Protein AF-A0A1I6KLR8-F1 (afdb_monomer_lite)

Radius of gyration: 12.79 Å; chains: 1; bounding box: 27×23×36 Å

pLDDT: mean 78.73, std 5.99, range [57.31, 88.62]

Structure (mmCIF, N/CA/C/O backbone):
data_AF-A0A1I6KLR8-F1
#
_entry.id   AF-A0A1I6KLR8-F1
#
loop_
_atom_site.group_PDB
_atom_site.id
_atom_site.type_symbol
_atom_site.label_atom_id
_atom_site.label_alt_id
_atom_site.label_comp_id
_atom_site.label_asym_id
_atom_site.label_entity_id
_atom_site.label_seq_id
_atom_site.pdbx_PDB_ins_code
_atom_site.Cartn_x
_atom_site.Cartn_y
_atom_site.Cartn_z
_atom_site.occupancy
_atom_site.B_iso_or_equiv
_atom_site.auth_seq_id
_atom_site.auth_comp_id
_atom_site.auth_asym_id
_atom_site.auth_atom_id
_atom_site.pdbx_PDB_model_num
ATOM 1 N N . MET A 1 1 ? 9.088 12.065 -23.120 1.00 59.84 1 MET A N 1
ATOM 2 C CA . MET A 1 1 ? 8.927 10.597 -23.209 1.00 59.84 1 MET A CA 1
ATOM 3 C C . MET A 1 1 ? 9.163 10.060 -21.807 1.00 59.84 1 MET A C 1
ATOM 5 O O . MET A 1 1 ? 10.253 10.260 -21.297 1.00 59.84 1 MET A O 1
ATOM 9 N N . VAL A 1 2 ? 8.143 9.530 -21.130 1.00 74.06 2 VAL A N 1
ATOM 10 C CA . VAL A 1 2 ? 8.310 8.966 -19.777 1.00 74.06 2 VAL A CA 1
ATOM 11 C C . VAL A 1 2 ? 8.918 7.570 -19.899 1.00 74.06 2 VAL A C 1
ATOM 13 O O . VAL A 1 2 ? 8.440 6.764 -20.699 1.00 74.06 2 VAL A O 1
ATOM 16 N N . SER A 1 3 ? 9.968 7.297 -19.125 1.00 82.62 3 SER A N 1
ATOM 17 C CA . SER A 1 3 ? 10.634 5.994 -19.079 1.00 82.62 3 SER A CA 1
ATOM 18 C C . SER A 1 3 ? 9.673 4.905 -18.592 1.00 82.62 3 SER A C 1
ATOM 20 O O . SER A 1 3 ? 8.785 5.166 -17.773 1.00 82.62 3 SER A O 1
ATOM 22 N N . ARG A 1 4 ? 9.843 3.668 -19.079 1.00 83.44 4 ARG A N 1
ATOM 23 C CA . ARG A 1 4 ? 9.022 2.514 -18.659 1.00 83.44 4 ARG A CA 1
ATOM 24 C C . ARG A 1 4 ? 9.028 2.320 -17.141 1.00 83.44 4 ARG A C 1
ATOM 26 O O . ARG A 1 4 ? 7.975 2.031 -16.571 1.00 83.44 4 ARG A O 1
ATOM 33 N N . ASP A 1 5 ? 10.167 2.558 -16.502 1.00 79.25 5 ASP A N 1
ATOM 34 C CA . ASP A 1 5 ? 10.312 2.425 -15.052 1.00 79.25 5 ASP A CA 1
ATOM 35 C C . ASP A 1 5 ?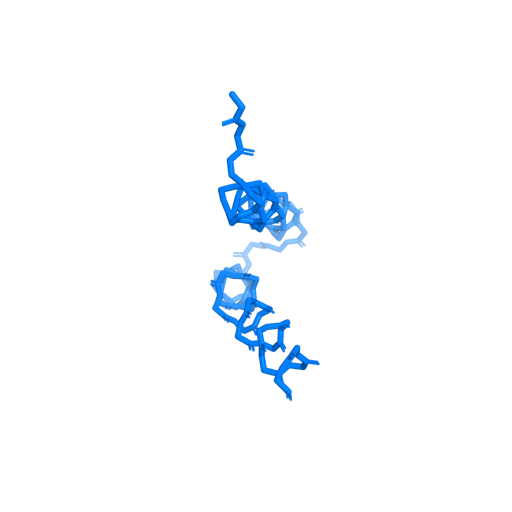 9.493 3.483 -14.318 1.00 79.25 5 ASP A C 1
ATOM 37 O O . ASP A 1 5 ? 8.665 3.150 -13.478 1.00 79.25 5 ASP A O 1
ATOM 41 N N . THR A 1 6 ? 9.594 4.749 -14.733 1.00 85.81 6 THR A N 1
ATOM 42 C CA . THR A 1 6 ? 8.786 5.845 -14.179 1.00 85.81 6 THR A CA 1
ATOM 43 C C . THR A 1 6 ? 7.288 5.575 -14.316 1.00 85.81 6 THR A C 1
ATOM 45 O O . THR A 1 6 ? 6.523 5.850 -13.394 1.00 85.81 6 THR A O 1
ATOM 48 N N . LYS A 1 7 ? 6.854 4.995 -15.442 1.00 81.75 7 LYS A N 1
ATOM 49 C CA . LYS A 1 7 ? 5.446 4.632 -15.655 1.00 81.75 7 LYS A CA 1
ATOM 50 C C . LYS A 1 7 ? 4.984 3.525 -14.702 1.00 81.75 7 LYS A C 1
ATOM 52 O O . LYS A 1 7 ? 3.849 3.557 -14.236 1.00 81.75 7 LYS A O 1
ATOM 57 N N . THR A 1 8 ? 5.864 2.573 -14.410 1.00 83.44 8 THR A N 1
ATOM 58 C CA . THR A 1 8 ? 5.585 1.439 -13.520 1.00 83.44 8 THR A CA 1
ATOM 59 C C . THR A 1 8 ? 5.542 1.889 -12.062 1.00 83.44 8 THR A C 1
ATOM 61 O O . THR A 1 8 ? 4.574 1.601 -11.362 1.00 83.44 8 THR A O 1
ATOM 64 N N . THR A 1 9 ? 6.516 2.690 -11.624 1.00 83.88 9 THR A N 1
ATOM 65 C CA . THR A 1 9 ? 6.516 3.293 -10.285 1.00 83.88 9 THR A CA 1
ATOM 66 C C . THR A 1 9 ? 5.279 4.158 -10.070 1.00 83.88 9 THR A C 1
ATOM 68 O O . THR A 1 9 ? 4.609 4.022 -9.051 1.00 83.88 9 THR A O 1
ATOM 71 N N . ALA A 1 10 ? 4.914 4.996 -11.046 1.00 86.06 10 ALA A N 1
ATOM 72 C CA . ALA A 1 10 ? 3.708 5.815 -10.957 1.00 86.06 10 ALA A CA 1
ATOM 73 C C . ALA A 1 10 ? 2.434 4.964 -10.812 1.00 86.06 10 ALA A C 1
ATOM 75 O O . ALA A 1 10 ? 1.560 5.311 -10.022 1.00 86.06 10 ALA A O 1
ATOM 76 N N . ALA A 1 11 ? 2.339 3.831 -11.518 1.00 84.62 11 ALA A N 1
ATOM 77 C CA . ALA A 1 11 ? 1.207 2.918 -11.387 1.00 84.62 11 ALA A CA 1
ATOM 78 C C . ALA A 1 11 ? 1.108 2.318 -9.975 1.00 84.62 11 ALA A C 1
ATOM 80 O O . ALA A 1 11 ? 0.019 2.298 -9.405 1.00 84.62 11 ALA A O 1
ATOM 81 N N . PHE A 1 12 ? 2.228 1.895 -9.381 1.00 82.38 12 PHE A N 1
ATOM 82 C CA . PHE A 1 12 ? 2.239 1.389 -8.004 1.00 82.38 12 PHE A CA 1
ATOM 83 C C . PHE A 1 12 ? 1.896 2.461 -6.975 1.00 82.38 12 PHE A C 1
ATOM 85 O O . PHE A 1 12 ? 1.150 2.184 -6.041 1.00 82.38 12 PHE A O 1
ATOM 92 N N . VAL A 1 13 ? 2.373 3.692 -7.166 1.00 84.62 13 VAL A N 1
ATOM 93 C CA . VAL A 1 13 ? 2.013 4.821 -6.298 1.00 84.62 13 VAL A CA 1
ATOM 94 C C . VAL A 1 13 ? 0.508 5.083 -6.350 1.00 84.62 13 VAL A C 1
ATOM 96 O O . VAL A 1 13 ? -0.130 5.195 -5.307 1.00 84.62 13 VAL A O 1
ATOM 99 N N . VAL A 1 14 ? -0.086 5.121 -7.547 1.00 88.62 14 VAL A N 1
ATOM 100 C CA . VAL A 1 14 ? -1.541 5.286 -7.702 1.00 88.62 14 VAL A CA 1
ATOM 101 C C . VAL A 1 14 ? -2.297 4.135 -7.035 1.00 88.62 14 VAL A C 1
ATOM 103 O O . VAL A 1 14 ? -3.264 4.376 -6.313 1.00 88.62 14 VAL A O 1
ATOM 106 N N . LEU A 1 15 ? -1.840 2.894 -7.221 1.00 82.25 15 LEU A N 1
ATOM 107 C CA . LEU A 1 15 ? -2.438 1.714 -6.597 1.00 82.25 15 LEU A CA 1
ATOM 108 C C . LEU A 1 15 ? -2.392 1.794 -5.060 1.00 82.25 15 LEU A C 1
ATOM 110 O O . LEU A 1 15 ? -3.391 1.512 -4.401 1.00 82.25 15 LEU A O 1
ATOM 114 N N . ALA A 1 16 ? -1.260 2.226 -4.498 1.00 81.06 16 ALA A N 1
ATOM 115 C CA . ALA A 1 16 ? -1.076 2.416 -3.061 1.00 81.06 16 ALA A CA 1
ATOM 116 C C . ALA A 1 16 ? -2.041 3.458 -2.489 1.00 81.06 16 ALA A C 1
ATOM 118 O O . ALA A 1 16 ? -2.680 3.203 -1.471 1.00 81.06 16 ALA A O 1
ATOM 119 N N . VAL A 1 17 ? -2.209 4.594 -3.171 1.00 85.31 17 VAL A N 1
ATOM 120 C CA . VAL A 1 17 ? -3.142 5.647 -2.745 1.00 85.31 17 VAL A CA 1
ATOM 121 C C . VAL A 1 17 ? -4.590 5.152 -2.768 1.00 85.31 17 VAL A C 1
ATOM 123 O O . VAL A 1 17 ? -5.322 5.367 -1.804 1.00 85.31 17 VAL A O 1
ATOM 126 N N . ILE A 1 18 ? -5.007 4.456 -3.831 1.00 85.50 18 ILE A N 1
ATOM 127 C CA . ILE A 1 18 ? -6.370 3.909 -3.938 1.00 85.50 18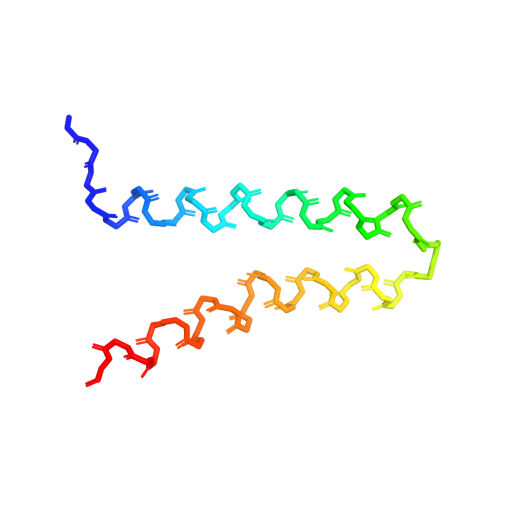 ILE A CA 1
ATOM 128 C C . ILE A 1 18 ? -6.641 2.913 -2.807 1.00 85.50 18 ILE A C 1
ATOM 130 O O . ILE A 1 18 ? -7.689 2.978 -2.165 1.00 85.50 18 ILE A O 1
ATOM 134 N N . LEU A 1 19 ? -5.695 2.009 -2.546 1.00 78.50 19 LEU A N 1
ATOM 135 C CA . LEU A 1 19 ? -5.852 0.986 -1.517 1.00 78.50 19 LEU A CA 1
ATOM 136 C C . LEU A 1 19 ? -5.816 1.567 -0.101 1.00 78.50 19 LEU A C 1
ATOM 138 O O . LEU A 1 19 ? -6.571 1.101 0.746 1.00 78.50 19 LEU A O 1
ATOM 142 N N . TRP A 1 20 ? -5.033 2.620 0.144 1.00 77.94 20 TRP A N 1
ATOM 143 C CA . TRP A 1 20 ? -5.077 3.363 1.405 1.00 77.94 20 TRP A CA 1
ATOM 144 C C . TRP A 1 20 ? -6.456 3.974 1.662 1.00 77.94 20 TRP A C 1
ATOM 146 O O . TRP A 1 20 ? -7.037 3.762 2.725 1.00 77.94 20 TRP A O 1
ATOM 156 N N . ILE A 1 21 ? -7.012 4.678 0.671 1.00 80.00 21 ILE A N 1
ATOM 157 C CA . ILE A 1 21 ? -8.340 5.290 0.790 1.00 80.00 21 ILE A CA 1
ATOM 158 C C . ILE A 1 21 ? -9.394 4.204 1.026 1.00 80.00 21 ILE A C 1
ATOM 160 O O . ILE A 1 21 ? -10.191 4.325 1.952 1.00 80.00 21 ILE A O 1
ATOM 164 N N . ALA A 1 22 ? -9.364 3.118 0.250 1.00 74.62 22 ALA A N 1
ATOM 165 C CA . ALA A 1 22 ? -10.285 1.998 0.422 1.00 74.62 22 ALA A CA 1
ATOM 166 C C . ALA A 1 22 ? -10.163 1.343 1.811 1.00 74.62 22 ALA A C 1
ATOM 168 O O . ALA A 1 22 ? -11.172 1.029 2.431 1.00 74.62 22 ALA A O 1
ATOM 169 N N . ALA A 1 23 ? -8.951 1.170 2.341 1.00 74.31 23 ALA A N 1
ATOM 170 C CA . ALA A 1 23 ? -8.762 0.634 3.686 1.00 74.31 23 ALA A CA 1
ATOM 171 C C . ALA A 1 23 ? -9.315 1.585 4.756 1.00 74.31 23 ALA A C 1
ATOM 173 O O . ALA A 1 23 ? -10.011 1.136 5.663 1.00 74.31 23 ALA A O 1
ATOM 174 N N . SER A 1 24 ? -9.076 2.893 4.615 1.00 76.31 24 SER A N 1
ATOM 175 C CA . SER A 1 24 ? -9.579 3.898 5.558 1.00 76.31 24 SER A CA 1
ATOM 176 C C . SER A 1 24 ? -11.103 4.037 5.569 1.00 76.31 24 SER A C 1
ATOM 178 O O . SER A 1 24 ? -11.662 4.431 6.583 1.00 76.31 24 SER A O 1
ATOM 180 N N . THR A 1 25 ? -11.792 3.704 4.471 1.00 75.94 25 THR A N 1
ATOM 181 C CA . THR A 1 25 ? -13.263 3.751 4.410 1.00 75.94 25 THR A CA 1
ATOM 182 C C . THR A 1 25 ? -13.922 2.458 4.880 1.00 75.94 25 THR A C 1
ATOM 184 O O . THR A 1 25 ? -15.094 2.475 5.247 1.00 75.94 25 THR A O 1
ATOM 187 N N . VAL A 1 26 ? -13.196 1.337 4.853 1.00 73.56 26 VAL A N 1
ATOM 188 C CA . VAL A 1 26 ? -13.726 0.010 5.205 1.00 73.56 26 VAL A CA 1
ATOM 189 C C . VAL A 1 26 ? -13.444 -0.352 6.666 1.00 73.56 26 VAL A C 1
ATOM 191 O O . VAL A 1 26 ? -14.201 -1.121 7.256 1.00 73.56 26 VAL A O 1
ATOM 194 N N . THR A 1 27 ? -12.367 0.167 7.263 1.00 75.75 27 THR A N 1
ATOM 195 C CA . THR A 1 27 ? -11.969 -0.178 8.633 1.00 75.75 27 THR A CA 1
ATOM 196 C C . THR A 1 27 ? -11.285 0.978 9.357 1.00 75.75 27 THR A C 1
ATOM 198 O O . THR A 1 27 ? -10.322 1.559 8.859 1.00 75.75 27 THR A O 1
ATOM 201 N N . ASP A 1 28 ? -11.708 1.228 10.597 1.00 78.69 28 ASP A N 1
ATOM 202 C CA . ASP A 1 28 ? -11.053 2.171 11.517 1.00 78.69 28 ASP A CA 1
ATOM 203 C C . ASP A 1 28 ? -9.879 1.530 12.281 1.00 78.69 28 ASP A C 1
ATOM 205 O O . ASP A 1 28 ? -9.186 2.185 13.056 1.00 78.69 28 ASP A O 1
ATOM 209 N N . ASN A 1 29 ? -9.645 0.224 12.094 1.00 81.38 29 ASN A N 1
ATOM 210 C CA . ASN A 1 29 ? -8.531 -0.472 12.728 1.00 81.38 29 ASN A CA 1
ATOM 211 C C . ASN A 1 29 ? -7.201 -0.079 12.073 1.00 81.38 29 ASN A C 1
ATOM 213 O O . ASN A 1 29 ? -6.880 -0.518 10.964 1.00 81.38 29 ASN A O 1
ATOM 217 N N . GLU A 1 30 ? -6.414 0.696 12.812 1.00 82.69 30 GLU A N 1
ATOM 218 C CA . GLU A 1 30 ? -5.122 1.225 12.386 1.00 82.69 30 GLU A CA 1
ATOM 219 C C . GLU A 1 30 ? -4.153 0.122 11.923 1.00 82.69 30 GLU A C 1
ATOM 221 O O . GLU A 1 30 ? -3.468 0.285 10.916 1.00 82.69 30 GLU A O 1
ATOM 226 N N . LEU A 1 31 ? -4.147 -1.051 12.571 1.00 84.69 31 LEU A N 1
ATOM 227 C CA . LEU A 1 31 ? -3.285 -2.175 12.174 1.00 84.69 31 LEU A CA 1
ATOM 228 C C . LEU A 1 31 ? -3.617 -2.693 10.773 1.00 84.69 31 LEU A C 1
ATOM 230 O O . LEU A 1 31 ? -2.718 -3.085 10.028 1.00 84.69 31 LEU A O 1
ATOM 234 N N . VAL A 1 32 ? -4.899 -2.688 10.399 1.00 80.00 32 VAL A N 1
ATOM 235 C CA . VAL A 1 32 ? -5.328 -3.119 9.064 1.00 80.00 32 VAL A CA 1
ATOM 236 C C . VAL A 1 32 ? -4.938 -2.070 8.023 1.00 80.00 32 VAL A C 1
ATOM 238 O O . VAL A 1 32 ? -4.441 -2.434 6.959 1.00 80.00 32 VAL A O 1
ATOM 241 N N . GLN A 1 33 ? -5.071 -0.778 8.340 1.00 77.94 33 GLN A N 1
ATOM 242 C CA . GLN A 1 33 ? -4.6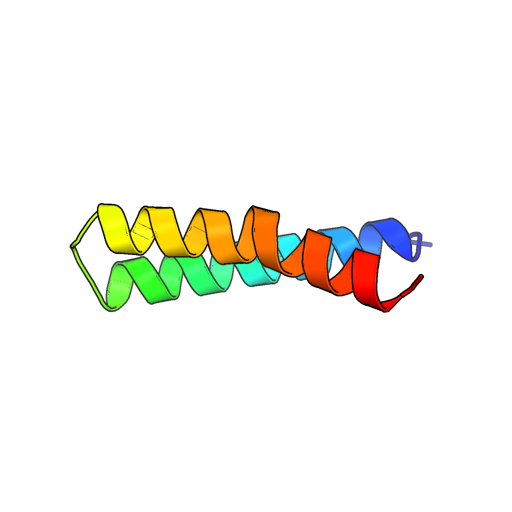33 0.311 7.458 1.00 77.94 33 GLN A CA 1
ATOM 243 C C . GLN A 1 33 ? -3.115 0.257 7.206 1.00 77.94 33 GLN A C 1
ATOM 245 O O . GLN A 1 33 ? -2.672 0.290 6.054 1.00 77.94 33 GLN A O 1
ATOM 250 N N . TRP A 1 34 ? -2.314 0.075 8.262 1.00 81.19 34 TRP A N 1
ATOM 251 C CA . TRP A 1 34 ? -0.865 -0.124 8.156 1.00 81.19 34 TRP A CA 1
ATOM 252 C C . TRP A 1 34 ? -0.505 -1.387 7.364 1.00 81.19 34 TRP A C 1
ATOM 254 O O . TRP A 1 34 ? 0.380 -1.348 6.507 1.00 81.19 34 TRP A O 1
ATOM 264 N N . GLY A 1 35 ? -1.219 -2.495 7.592 1.00 84.00 35 GLY A N 1
ATOM 265 C CA . GLY A 1 35 ? -1.036 -3.740 6.843 1.00 84.00 35 GLY A CA 1
ATOM 266 C C . G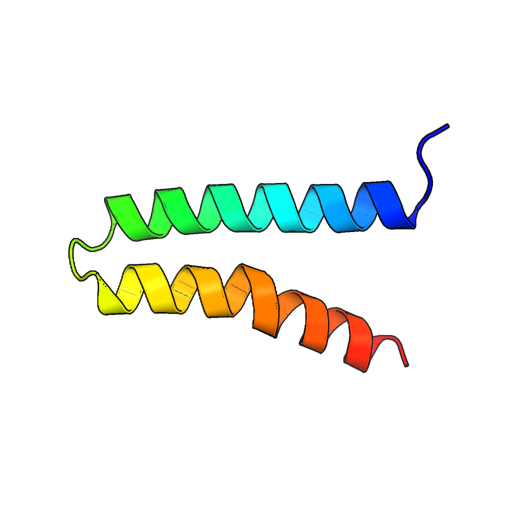LY A 1 35 ? -1.265 -3.571 5.338 1.00 84.00 35 GLY A C 1
ATOM 267 O O . GLY A 1 35 ? -0.500 -4.108 4.536 1.00 84.00 35 GLY A O 1
ATOM 268 N N . VAL A 1 36 ? -2.257 -2.769 4.942 1.00 79.88 36 VAL A N 1
ATOM 269 C CA . VAL A 1 36 ? -2.527 -2.459 3.529 1.00 79.88 36 VAL A CA 1
ATOM 270 C C . VAL A 1 36 ? -1.407 -1.617 2.915 1.00 79.88 36 VAL A C 1
ATOM 272 O O . VAL A 1 36 ? -0.960 -1.938 1.813 1.00 79.88 36 VAL A O 1
ATOM 275 N N . LEU A 1 37 ? -0.881 -0.601 3.613 1.00 74.38 37 LEU A N 1
ATOM 276 C CA . LEU A 1 37 ? 0.266 0.170 3.107 1.00 74.38 37 LEU A CA 1
ATOM 277 C C . LEU A 1 37 ? 1.498 -0.699 2.891 1.00 74.38 37 LEU A C 1
ATOM 279 O O . LEU A 1 37 ? 2.148 -0.589 1.855 1.00 74.38 37 LEU A O 1
ATOM 283 N N . ILE 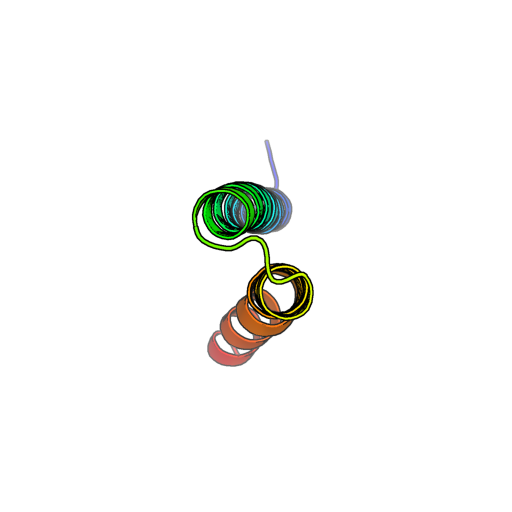A 1 38 ? 1.818 -1.567 3.850 1.00 80.94 38 ILE A N 1
ATOM 284 C CA . ILE A 1 38 ? 2.978 -2.455 3.742 1.00 80.94 38 ILE A CA 1
ATOM 285 C C . ILE A 1 38 ? 2.764 -3.462 2.606 1.00 80.94 38 ILE A C 1
ATOM 287 O O . ILE A 1 38 ? 3.657 -3.670 1.783 1.00 80.94 38 ILE A O 1
ATOM 291 N N . GLY A 1 39 ? 1.569 -4.047 2.511 1.00 78.75 39 GLY A N 1
ATOM 292 C CA . GLY A 1 39 ? 1.220 -4.976 1.441 1.00 78.75 39 GLY A CA 1
ATOM 293 C C . GLY A 1 39 ? 1.387 -4.350 0.057 1.00 78.75 39 GLY A C 1
ATOM 294 O O . GLY A 1 39 ? 2.043 -4.916 -0.811 1.00 78.75 39 GLY A O 1
ATOM 295 N N . VAL A 1 40 ? 0.849 -3.152 -0.152 1.00 74.50 40 VAL A N 1
ATOM 296 C CA . VAL A 1 40 ? 0.821 -2.528 -1.482 1.00 74.50 40 VAL A CA 1
ATOM 297 C C . VAL A 1 40 ? 2.101 -1.765 -1.805 1.00 74.50 40 VAL A C 1
ATOM 299 O O . VAL A 1 40 ? 2.543 -1.770 -2.949 1.00 74.50 40 VAL A O 1
ATOM 302 N N . GLY A 1 41 ? 2.700 -1.108 -0.815 1.00 71.81 41 GLY A N 1
ATOM 303 C CA . GLY A 1 41 ? 3.905 -0.300 -0.985 1.00 71.81 41 GLY A CA 1
ATOM 304 C C . GLY A 1 41 ? 5.199 -1.111 -0.977 1.00 71.81 41 GLY A C 1
ATOM 305 O O . GLY A 1 41 ? 6.180 -0.674 -1.571 1.00 71.81 41 GLY A O 1
ATOM 306 N N . LEU A 1 42 ? 5.208 -2.286 -0.335 1.00 79.88 42 LEU A N 1
ATOM 307 C CA . LEU A 1 42 ? 6.408 -3.107 -0.173 1.00 79.88 42 LEU A CA 1
ATOM 308 C C . LEU A 1 42 ? 6.250 -4.498 -0.798 1.00 79.88 42 LEU A C 1
ATOM 310 O O . LEU A 1 42 ? 7.028 -4.870 -1.672 1.00 79.88 42 LEU A O 1
ATOM 314 N N . ILE A 1 43 ? 5.230 -5.263 -0.391 1.00 79.50 43 ILE A N 1
ATOM 315 C CA . ILE A 1 43 ? 5.096 -6.676 -0.789 1.00 79.50 43 ILE A CA 1
ATOM 316 C C . ILE A 1 43 ? 4.758 -6.807 -2.279 1.00 79.50 43 ILE A C 1
ATOM 318 O O . ILE A 1 43 ? 5.394 -7.586 -2.983 1.00 79.50 43 ILE A O 1
ATOM 322 N N . VAL A 1 44 ? 3.786 -6.038 -2.778 1.00 78.19 44 VAL A N 1
ATOM 323 C CA . VAL A 1 44 ? 3.334 -6.106 -4.177 1.00 78.19 44 VAL A CA 1
ATOM 324 C C . VAL A 1 44 ? 4.456 -5.748 -5.170 1.00 78.19 44 VAL A C 1
ATOM 326 O O . VAL A 1 44 ? 4.666 -6.530 -6.097 1.00 78.19 44 VAL A O 1
ATOM 329 N N . PRO A 1 45 ? 5.227 -4.654 -5.007 1.00 72.69 45 PRO A N 1
ATOM 330 C CA . PRO A 1 45 ? 6.339 -4.337 -5.902 1.00 72.69 45 PRO A CA 1
ATOM 331 C C . PRO A 1 45 ? 7.449 -5.387 -5.865 1.00 72.69 45 PRO A C 1
ATOM 333 O O . PRO A 1 45 ? 7.962 -5.755 -6.919 1.00 72.69 45 PRO A O 1
ATOM 336 N N . ILE A 1 46 ? 7.793 -5.900 -4.676 1.00 82.19 46 ILE A N 1
ATOM 337 C CA . ILE A 1 46 ? 8.820 -6.940 -4.515 1.00 82.19 46 ILE A CA 1
ATOM 338 C C . ILE A 1 46 ? 8.378 -8.234 -5.196 1.00 82.19 46 ILE A C 1
ATOM 340 O O . ILE A 1 46 ? 9.154 -8.821 -5.943 1.00 82.19 46 ILE A O 1
ATOM 344 N N . ALA A 1 47 ? 7.128 -8.654 -4.989 1.00 79.56 47 ALA A N 1
ATOM 345 C CA . ALA A 1 47 ? 6.570 -9.817 -5.660 1.00 79.56 47 ALA A CA 1
ATOM 346 C C . ALA A 1 47 ? 6.565 -9.611 -7.181 1.00 79.56 47 ALA A C 1
ATOM 348 O O . ALA A 1 47 ? 7.109 -10.427 -7.910 1.00 79.56 47 ALA A O 1
ATOM 349 N N . VAL A 1 48 ? 6.047 -8.490 -7.687 1.00 78.88 48 VAL A N 1
ATOM 350 C CA . VAL A 1 48 ? 6.021 -8.236 -9.137 1.00 78.88 48 VAL A CA 1
ATOM 351 C C . VAL A 1 48 ? 7.428 -8.182 -9.741 1.00 78.88 48 VAL A C 1
ATOM 353 O O . VAL A 1 48 ? 7.615 -8.659 -10.859 1.00 78.88 48 VAL A O 1
ATOM 356 N N . ASN A 1 49 ? 8.414 -7.631 -9.029 1.00 77.00 49 ASN A N 1
ATOM 357 C CA . ASN A 1 49 ? 9.802 -7.627 -9.486 1.00 77.00 49 ASN A CA 1
ATOM 358 C C . ASN A 1 49 ? 10.416 -9.034 -9.470 1.00 77.00 49 ASN A C 1
ATOM 360 O O . ASN A 1 49 ? 10.998 -9.446 -10.464 1.00 77.00 49 ASN A O 1
ATOM 364 N N . GLY A 1 50 ? 10.231 -9.793 -8.388 1.00 74.94 50 GLY A N 1
ATOM 365 C CA . GLY A 1 50 ? 10.772 -11.149 -8.255 1.00 74.94 50 GLY A CA 1
ATOM 366 C C . GLY A 1 50 ? 10.146 -12.176 -9.204 1.00 74.94 50 GLY A C 1
ATOM 367 O O . GLY A 1 50 ? 10.772 -13.179 -9.500 1.00 74.94 50 GLY A O 1
ATOM 368 N N . TRP A 1 51 ? 8.931 -11.938 -9.708 1.00 76.44 51 TRP A N 1
ATOM 369 C CA . TRP A 1 51 ? 8.295 -12.790 -10.727 1.00 76.44 51 TRP A CA 1
ATOM 370 C C . TRP A 1 51 ? 8.727 -12.438 -12.159 1.00 76.44 51 TRP A C 1
ATOM 372 O O . TRP A 1 51 ? 8.332 -13.117 -13.107 1.00 76.44 51 TRP A O 1
ATOM 382 N N . ARG A 1 52 ? 9.449 -11.326 -12.340 1.00 63.59 52 ARG A N 1
ATOM 383 C CA . ARG A 1 52 ? 9.983 -10.885 -13.636 1.00 63.59 52 ARG A CA 1
ATOM 384 C C . ARG A 1 52 ? 11.425 -11.336 -13.879 1.00 63.59 52 ARG A C 1
ATOM 386 O O . ARG A 1 52 ? 11.879 -11.193 -15.015 1.00 63.59 52 ARG A O 1
ATOM 393 N N . GLU A 1 53 ? 12.107 -11.822 -12.844 1.00 57.31 53 GLU A N 1
ATOM 394 C CA . GLU A 1 53 ? 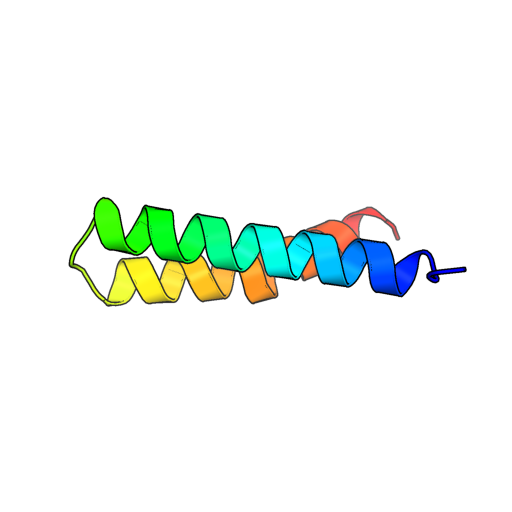13.396 -12.529 -12.912 1.00 57.31 53 GLU A CA 1
ATOM 395 C C . GLU A 1 53 ? 13.188 -14.007 -13.268 1.00 57.31 53 GLU A C 1
ATOM 397 O O . GLU A 1 53 ? 14.032 -14.539 -14.025 1.00 57.31 53 GLU A O 1
#

Foldseek 3Di:
DDDPVNVVVVVLVVVLVVQLVVQVVPDPPPVSSVVSNCCSVPVVVVVVVVVVD

Sequence (53 aa):
MVSRDTKTTAAFVVLAVILWIAASTVTDNELVQWGVLIGVGLIVPIAVNGWRE

Secondary structure (DSSP, 8-state):
---HHHHHHHHHHHHHHHHHHHHHHH---HHHHHHHHHIIIIIHHHHHHHT--

InterPro domains:
  IPR058293 Protein of unknown function DUF7987 [PF25949] (1-52)

Organism: NCBI:txid767519